Protein AF-A0AAE0RAG5-F1 (afdb_monomer_lite)

Organism: NCBI:txid175788

Foldseek 3Di:
DDLLVLLCCQVPPVLVVCLVVLLPDDDDPCPLVVVVVVSVCSSQVNNDDDDPVQQCDDVVSVHVVRDRNVVSSVVSVVVVVCCLVPNDPPPPCNVVVVVVVVVD

Sequence (104 aa):
MSYRGRTLVINNLAASSLWHKLACVDPPPNLLANIQAQLVDFFWDGLHWIPQSVLHLPKEEGGQGLVQLSSRAAAFRLQFIQRLLTGPRDLVWRAAAIDVYIEK

Structure (mmCIF, N/CA/C/O backbone):
data_AF-A0AAE0RAG5-F1
#
_entry.id   AF-A0AAE0RAG5-F1
#
loop_
_atom_site.group_PDB
_atom_site.id
_atom_site.type_symbol
_atom_site.label_atom_id
_atom_site.label_alt_id
_atom_site.label_comp_id
_atom_site.label_asym_id
_atom_site.label_entity_id
_atom_site.label_seq_id
_atom_site.pdbx_PDB_ins_code
_atom_site.Cartn_x
_atom_site.Cartn_y
_atom_site.Cartn_z
_atom_site.occupancy
_atom_site.B_iso_or_equiv
_atom_site.auth_seq_id
_atom_site.auth_comp_id
_atom_site.auth_asym_id
_atom_site.auth_atom_id
_atom_site.pdbx_PDB_model_num
ATOM 1 N N . MET A 1 1 ? -5.120 0.906 21.391 1.00 78.44 1 MET A N 1
ATOM 2 C CA . MET A 1 1 ? -4.468 1.945 20.549 1.00 78.44 1 MET A CA 1
ATOM 3 C C . MET A 1 1 ? -5.546 2.753 19.845 1.00 78.44 1 MET A C 1
ATOM 5 O O . MET A 1 1 ? -6.569 2.175 19.515 1.00 78.44 1 MET A O 1
ATOM 9 N N . SER A 1 2 ? -5.340 4.051 19.601 1.00 91.12 2 SER A N 1
ATOM 10 C CA . SER A 1 2 ? -6.287 4.847 18.803 1.00 91.12 2 SER A CA 1
ATOM 11 C C . SER A 1 2 ? -6.228 4.463 17.318 1.00 91.12 2 SER A C 1
ATOM 13 O O . SER A 1 2 ? -5.174 4.040 16.837 1.00 91.12 2 SER A O 1
ATOM 15 N N . TYR A 1 3 ? -7.320 4.668 16.571 1.00 90.69 3 TYR A N 1
ATOM 16 C CA . TYR A 1 3 ? -7.357 4.420 15.120 1.00 90.69 3 TYR A CA 1
ATOM 17 C C . TYR A 1 3 ? -6.269 5.191 14.370 1.00 90.69 3 TYR A C 1
ATOM 19 O O . TYR A 1 3 ? -5.562 4.629 13.541 1.00 90.69 3 TYR A O 1
ATOM 27 N N . ARG A 1 4 ? -6.032 6.451 14.753 1.00 90.69 4 ARG A N 1
ATOM 28 C CA . ARG A 1 4 ? -4.948 7.268 14.192 1.00 90.69 4 ARG A CA 1
ATOM 29 C C . ARG A 1 4 ? -3.567 6.655 14.436 1.00 90.69 4 ARG A C 1
ATOM 31 O O . ARG A 1 4 ? -2.727 6.687 13.540 1.00 90.69 4 ARG A O 1
ATOM 38 N N . GLY A 1 5 ? -3.333 6.107 15.630 1.00 93.94 5 GLY A N 1
ATOM 39 C CA . GLY A 1 5 ? -2.092 5.406 15.956 1.00 93.94 5 GLY A CA 1
ATOM 40 C C . GLY A 1 5 ? -1.918 4.136 15.125 1.00 93.94 5 GLY A C 1
ATOM 41 O O . GLY A 1 5 ? -0.853 3.927 14.552 1.00 93.94 5 GLY A O 1
ATOM 42 N N . ARG A 1 6 ? -2.980 3.336 14.976 1.00 94.19 6 ARG A N 1
ATOM 43 C CA . ARG A 1 6 ? -2.966 2.124 14.140 1.00 94.19 6 ARG A CA 1
ATOM 44 C C . ARG A 1 6 ? -2.677 2.449 12.676 1.00 94.19 6 ARG A C 1
ATOM 46 O O . ARG A 1 6 ? -1.779 1.840 12.105 1.00 94.19 6 ARG A O 1
ATOM 53 N N . THR A 1 7 ? -3.334 3.456 12.095 1.00 94.31 7 THR A N 1
ATOM 54 C CA . THR A 1 7 ? -3.031 3.914 10.728 1.00 94.31 7 THR A CA 1
ATOM 55 C C . THR A 1 7 ? -1.573 4.342 10.584 1.00 94.31 7 THR A C 1
ATOM 57 O O . THR A 1 7 ? -0.927 3.990 9.601 1.00 94.31 7 THR A O 1
ATOM 60 N N . LEU A 1 8 ? -1.026 5.083 11.555 1.00 94.69 8 LEU A N 1
ATOM 61 C CA . LEU A 1 8 ? 0.377 5.503 11.520 1.00 94.69 8 LEU A CA 1
ATOM 62 C C . LEU A 1 8 ? 1.335 4.310 11.531 1.00 94.69 8 LEU A C 1
ATOM 64 O O . LEU A 1 8 ? 2.290 4.312 10.756 1.00 94.69 8 LEU A O 1
ATOM 68 N N . VAL A 1 9 ? 1.076 3.304 12.369 1.00 95.56 9 VAL A N 1
ATOM 69 C CA . VAL A 1 9 ? 1.874 2.070 12.412 1.00 95.56 9 VAL A CA 1
ATOM 70 C C . VAL A 1 9 ? 1.782 1.333 11.077 1.00 95.56 9 VAL A C 1
ATOM 72 O O . VAL A 1 9 ? 2.811 0.983 10.503 1.00 95.56 9 VAL A O 1
ATOM 75 N N . ILE A 1 10 ? 0.577 1.150 10.535 1.00 95.19 10 ILE A N 1
ATOM 76 C CA . ILE A 1 10 ? 0.393 0.449 9.260 1.00 95.19 10 ILE A CA 1
ATOM 77 C C . ILE A 1 10 ? 1.126 1.181 8.130 1.00 95.19 10 ILE A C 1
ATOM 79 O O . ILE A 1 10 ? 1.958 0.582 7.451 1.00 95.19 10 ILE A O 1
ATOM 83 N N . ASN A 1 11 ? 0.868 2.477 7.952 1.00 95.00 11 ASN A N 1
ATOM 84 C CA . ASN A 1 11 ? 1.409 3.240 6.829 1.00 95.00 11 ASN A CA 1
ATOM 85 C C . ASN A 1 11 ? 2.933 3.405 6.901 1.00 95.00 11 ASN A C 1
ATOM 87 O O . ASN A 1 11 ? 3.593 3.335 5.867 1.00 95.00 11 ASN A O 1
ATOM 91 N N . ASN A 1 12 ? 3.499 3.636 8.091 1.00 93.50 12 ASN A N 1
ATOM 92 C CA . ASN A 1 12 ? 4.922 3.967 8.213 1.00 93.50 12 ASN A CA 1
ATOM 93 C C . ASN A 1 12 ? 5.812 2.763 8.508 1.00 93.50 12 ASN A C 1
ATOM 95 O O . ASN A 1 12 ? 6.964 2.772 8.083 1.00 93.50 12 ASN A O 1
ATOM 99 N N . LEU A 1 13 ? 5.321 1.746 9.219 1.00 93.12 13 LEU A N 1
ATOM 100 C CA . LEU A 1 13 ? 6.125 0.574 9.568 1.00 93.12 13 LEU A CA 1
ATOM 101 C C . LEU A 1 13 ? 5.846 -0.584 8.611 1.00 93.12 13 LEU A C 1
ATOM 103 O O . LEU A 1 13 ? 6.735 -0.999 7.866 1.00 93.12 13 LEU A O 1
ATOM 107 N N . ALA A 1 14 ? 4.607 -1.083 8.601 1.00 91.81 14 ALA A N 1
ATOM 108 C CA . ALA A 1 14 ? 4.265 -2.262 7.812 1.00 91.81 14 ALA A CA 1
ATOM 109 C C . ALA A 1 14 ? 4.426 -1.983 6.315 1.00 91.81 14 ALA A C 1
ATOM 111 O O . ALA A 1 14 ? 5.114 -2.721 5.613 1.00 91.81 14 ALA A O 1
ATOM 112 N N . ALA A 1 15 ? 3.867 -0.876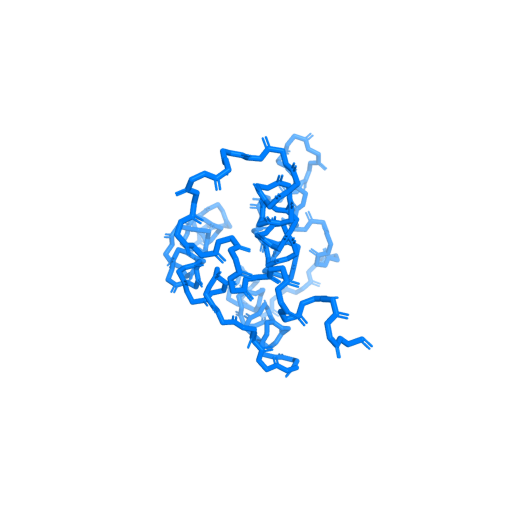 5.832 1.00 90.06 15 ALA A N 1
ATOM 113 C CA . ALA A 1 15 ? 3.884 -0.563 4.414 1.00 90.06 15 ALA A CA 1
ATOM 114 C C . ALA A 1 15 ? 5.298 -0.218 3.904 1.00 90.06 15 ALA A C 1
ATOM 116 O O . ALA A 1 15 ? 5.713 -0.722 2.861 1.00 90.06 15 ALA A O 1
ATOM 117 N N . SER A 1 16 ? 6.091 0.532 4.678 1.00 89.25 16 SER A N 1
ATOM 118 C CA . SER A 1 16 ? 7.489 0.847 4.329 1.00 89.25 16 SER A CA 1
ATOM 119 C C . SER A 1 16 ? 8.362 -0.391 4.137 1.00 89.25 16 SER A C 1
ATOM 121 O O . SER A 1 16 ? 9.214 -0.405 3.250 1.00 89.25 16 SER A O 1
ATOM 123 N N . SER A 1 17 ? 8.114 -1.457 4.906 1.00 9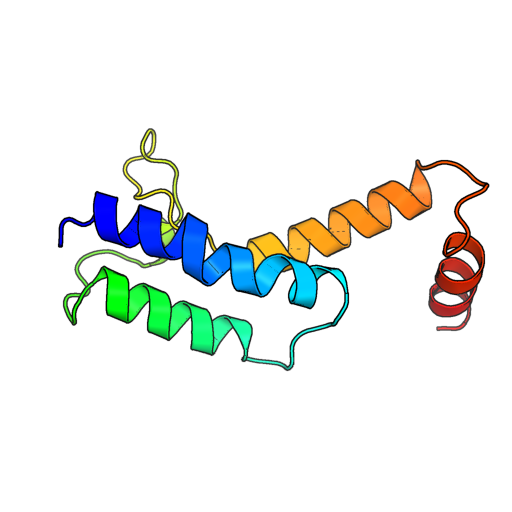0.75 17 SER A N 1
ATOM 124 C CA . SER A 1 17 ? 8.830 -2.731 4.748 1.00 90.75 17 SER A CA 1
ATOM 125 C C . SER A 1 17 ? 8.529 -3.440 3.416 1.00 90.75 17 SER A C 1
ATOM 127 O O . SER A 1 17 ? 9.327 -4.250 2.939 1.00 90.75 17 SER A O 1
ATOM 129 N N . LEU A 1 18 ? 7.389 -3.120 2.791 1.00 91.88 18 LEU A N 1
ATOM 130 C CA . LEU A 1 18 ? 6.916 -3.742 1.555 1.00 91.88 18 LEU A CA 1
ATOM 131 C C . LEU A 1 18 ? 7.359 -2.983 0.302 1.00 91.88 18 LEU A C 1
ATOM 133 O O . LEU A 1 18 ? 7.549 -3.612 -0.737 1.00 91.88 18 LEU A O 1
ATOM 137 N N . TRP A 1 19 ? 7.547 -1.661 0.375 1.00 92.81 19 TRP A N 1
ATOM 138 C CA . TRP A 1 19 ? 7.792 -0.816 -0.804 1.00 92.81 19 TRP A CA 1
ATOM 139 C C . TRP A 1 19 ? 8.977 -1.254 -1.644 1.00 92.81 19 TRP A C 1
ATOM 141 O O . TRP A 1 19 ? 8.833 -1.378 -2.856 1.00 92.81 19 TRP A O 1
ATOM 151 N N . HIS A 1 20 ? 10.111 -1.552 -1.012 1.00 89.12 20 HIS A N 1
ATOM 152 C CA . HIS A 1 20 ? 11.291 -2.009 -1.740 1.00 89.12 20 HIS A CA 1
ATOM 153 C C . HIS A 1 20 ? 11.012 -3.309 -2.509 1.00 89.12 20 HIS A C 1
ATOM 155 O O . HIS A 1 20 ? 11.325 -3.420 -3.689 1.00 89.12 20 HIS A O 1
ATOM 161 N N . LYS A 1 21 ? 10.364 -4.287 -1.863 1.00 90.25 21 LYS A N 1
ATOM 162 C CA . LYS A 1 21 ? 10.047 -5.575 -2.498 1.00 90.25 21 LYS A CA 1
ATOM 163 C C . LYS A 1 21 ? 9.056 -5.407 -3.648 1.00 90.25 21 LYS A C 1
ATOM 165 O O . LYS A 1 21 ? 9.279 -5.964 -4.713 1.00 90.25 21 LYS A O 1
ATOM 170 N N . LEU A 1 22 ? 8.009 -4.604 -3.449 1.00 90.25 22 LEU A N 1
ATOM 171 C CA . LEU A 1 22 ? 6.977 -4.351 -4.460 1.00 90.25 22 LEU A CA 1
ATOM 172 C C . LEU A 1 22 ? 7.467 -3.514 -5.645 1.00 90.25 22 LEU A C 1
ATOM 174 O O . LEU A 1 22 ? 6.866 -3.579 -6.711 1.00 90.25 22 LEU A O 1
ATOM 178 N N . ALA A 1 23 ? 8.524 -2.722 -5.466 1.00 87.94 23 ALA A N 1
ATOM 179 C CA . ALA A 1 23 ? 9.141 -1.974 -6.555 1.00 87.94 23 ALA A CA 1
ATOM 180 C C . ALA A 1 23 ? 10.006 -2.861 -7.466 1.00 87.94 23 ALA A C 1
ATOM 182 O O . ALA A 1 23 ? 10.173 -2.541 -8.639 1.00 87.94 23 ALA A O 1
ATOM 183 N N . CYS A 1 24 ? 10.560 -3.956 -6.936 1.00 86.06 24 CYS A N 1
ATOM 184 C CA . CYS A 1 24 ? 11.507 -4.807 -7.661 1.00 86.06 24 CYS A CA 1
ATOM 185 C C . CYS A 1 24 ? 10.910 -6.130 -8.147 1.00 86.06 24 CYS A C 1
ATOM 187 O O . CYS A 1 24 ? 11.402 -6.686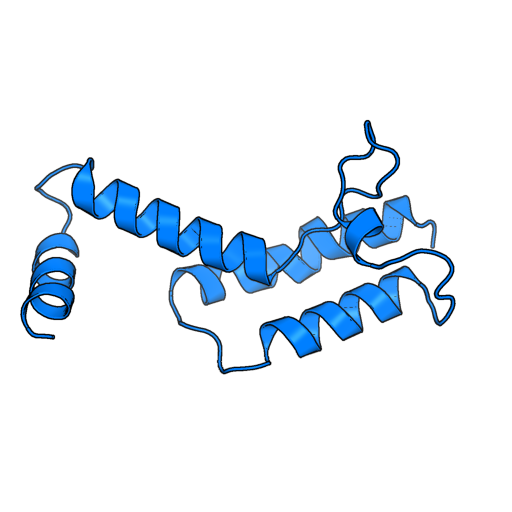 -9.124 1.00 86.06 24 CYS A O 1
ATOM 189 N N . VAL A 1 25 ? 9.907 -6.669 -7.450 1.00 87.06 25 VAL A N 1
ATOM 190 C CA . VAL A 1 25 ? 9.393 -8.022 -7.687 1.00 87.06 25 VAL A CA 1
ATOM 191 C C . VAL A 1 25 ? 7.875 -8.007 -7.741 1.00 87.06 25 VAL A C 1
ATOM 193 O O . VAL A 1 25 ? 7.207 -7.433 -6.876 1.00 87.06 25 VAL A O 1
ATOM 196 N N . ASP A 1 26 ? 7.331 -8.699 -8.739 1.00 86.00 26 ASP A N 1
ATOM 197 C CA . ASP A 1 26 ? 5.901 -8.942 -8.827 1.00 86.00 26 ASP A CA 1
ATOM 198 C C . ASP A 1 26 ? 5.444 -9.849 -7.675 1.00 86.00 26 ASP A C 1
ATOM 200 O O . ASP A 1 26 ? 5.941 -10.971 -7.529 1.00 86.00 26 ASP A O 1
ATOM 204 N N . PRO A 1 27 ? 4.504 -9.394 -6.829 1.00 89.00 27 PRO A N 1
ATOM 205 C CA . PRO A 1 27 ? 4.006 -10.223 -5.750 1.00 89.00 27 PRO A CA 1
ATOM 206 C C . PRO A 1 27 ? 3.198 -11.401 -6.320 1.00 89.00 27 PRO A C 1
ATOM 208 O O . PRO A 1 27 ? 2.451 -11.219 -7.286 1.00 89.00 27 PRO A O 1
ATOM 211 N N . PRO A 1 28 ? 3.272 -12.588 -5.692 1.00 91.31 28 PRO A N 1
ATOM 212 C CA . PRO A 1 28 ? 2.380 -13.697 -5.996 1.00 91.31 28 PRO A CA 1
ATOM 213 C C . PRO A 1 28 ? 0.903 -13.281 -5.936 1.00 91.31 28 PRO A C 1
ATOM 215 O O . PRO A 1 28 ? 0.541 -12.394 -5.145 1.00 91.31 28 PRO A O 1
ATOM 218 N N . PRO A 1 29 ? 0.027 -13.941 -6.717 1.00 86.62 29 PRO A N 1
ATOM 219 C CA . PRO A 1 29 ? -1.403 -13.673 -6.665 1.00 86.62 29 PRO A CA 1
ATOM 220 C C . PRO A 1 29 ? -1.919 -13.837 -5.231 1.00 86.62 29 PRO A C 1
ATOM 222 O O . PRO A 1 29 ? -1.468 -14.703 -4.484 1.00 86.62 29 PRO A O 1
ATOM 225 N N . ASN A 1 30 ? -2.857 -12.977 -4.838 1.00 92.19 30 ASN A N 1
ATOM 226 C CA . ASN A 1 30 ? -3.475 -12.926 -3.506 1.00 92.19 30 ASN A CA 1
ATOM 227 C C . ASN A 1 30 ? -2.559 -12.528 -2.333 1.00 92.19 30 ASN A C 1
ATOM 229 O O . ASN A 1 30 ? -3.087 -12.217 -1.268 1.00 92.19 30 ASN A O 1
ATOM 233 N N . LEU A 1 31 ? -1.230 -12.440 -2.491 1.00 93.38 31 LEU A N 1
ATOM 234 C CA . LEU A 1 31 ? -0.342 -12.061 -1.380 1.00 93.38 31 LEU A CA 1
ATOM 235 C C . LEU A 1 31 ? -0.700 -10.680 -0.816 1.00 93.38 31 LEU A C 1
ATOM 237 O O . LEU A 1 31 ? -0.874 -10.522 0.391 1.00 93.38 31 LEU A O 1
ATOM 241 N N . LEU A 1 32 ? -0.852 -9.684 -1.693 1.00 93.62 32 LEU A N 1
ATOM 242 C CA . LEU A 1 32 ? -1.216 -8.330 -1.274 1.00 93.62 32 LEU A CA 1
ATOM 243 C C . LEU A 1 32 ? -2.601 -8.275 -0.625 1.00 93.62 32 LEU A C 1
ATOM 245 O O . LEU A 1 32 ? -2.783 -7.524 0.328 1.00 93.62 32 LEU A O 1
ATOM 249 N N . ALA A 1 33 ? -3.554 -9.072 -1.116 1.00 93.44 33 ALA A N 1
ATOM 250 C CA . ALA A 1 33 ? -4.897 -9.147 -0.548 1.00 93.44 33 ALA A CA 1
ATOM 251 C C . ALA A 1 33 ? -4.869 -9.752 0.864 1.00 93.44 33 ALA A C 1
ATOM 253 O O . ALA A 1 33 ? -5.473 -9.196 1.777 1.00 93.44 33 ALA A O 1
ATOM 254 N N . ASN A 1 34 ? -4.096 -10.823 1.066 1.00 95.31 34 ASN A N 1
ATOM 255 C CA . ASN A 1 34 ? -3.941 -11.473 2.366 1.00 95.31 34 ASN A CA 1
ATOM 256 C C . ASN A 1 34 ? -3.270 -10.545 3.388 1.00 95.31 34 ASN A C 1
ATOM 258 O O . ASN A 1 34 ? -3.745 -10.422 4.515 1.00 95.31 34 ASN A O 1
ATOM 262 N N . ILE A 1 35 ? -2.201 -9.844 2.990 1.00 95.00 35 ILE A N 1
ATOM 263 C CA . ILE A 1 35 ? -1.544 -8.857 3.861 1.00 95.00 35 ILE A CA 1
ATOM 264 C C . ILE A 1 35 ? -2.511 -7.709 4.170 1.00 95.00 35 ILE A C 1
ATOM 266 O O . ILE A 1 35 ? -2.641 -7.312 5.324 1.00 95.00 35 ILE A O 1
ATOM 270 N N . GLN A 1 36 ? -3.223 -7.190 3.166 1.00 94.75 36 GLN A N 1
ATOM 271 C CA . GLN A 1 36 ? -4.197 -6.117 3.365 1.00 94.75 36 GLN A CA 1
ATOM 272 C C . GLN A 1 36 ? -5.293 -6.524 4.357 1.00 94.75 36 GLN A C 1
ATOM 274 O O . GLN A 1 36 ? -5.640 -5.717 5.215 1.00 94.75 36 GLN A O 1
ATOM 279 N N . ALA A 1 37 ? -5.799 -7.757 4.271 1.00 93.31 37 ALA A N 1
ATOM 280 C CA . ALA A 1 37 ? -6.793 -8.285 5.200 1.00 93.31 37 ALA A CA 1
ATOM 281 C C . ALA A 1 37 ? -6.267 -8.304 6.643 1.00 93.31 37 ALA A C 1
ATOM 283 O O . ALA A 1 37 ? -6.953 -7.823 7.537 1.00 93.31 37 ALA A O 1
ATOM 284 N N . GLN A 1 38 ? -5.025 -8.751 6.866 1.00 94.12 38 GLN A N 1
ATOM 285 C CA . GLN A 1 38 ? -4.406 -8.723 8.200 1.00 94.12 38 GLN A CA 1
ATOM 286 C C . GLN A 1 38 ? -4.195 -7.297 8.730 1.00 94.12 38 GLN A C 1
ATOM 288 O O . GLN A 1 38 ? -4.377 -7.041 9.917 1.00 94.12 38 GLN A O 1
ATOM 293 N N . LEU A 1 39 ? -3.834 -6.342 7.866 1.00 94.06 39 LEU A N 1
ATOM 294 C CA . LEU A 1 39 ? -3.690 -4.937 8.265 1.00 94.06 39 LEU A CA 1
ATOM 295 C C . LEU A 1 39 ? -5.035 -4.305 8.643 1.00 94.06 39 LEU A C 1
ATOM 297 O O . LEU A 1 39 ? -5.098 -3.501 9.572 1.00 94.06 39 LEU A O 1
ATOM 301 N N . VAL A 1 40 ? -6.100 -4.657 7.921 1.00 93.44 40 VAL A N 1
ATOM 302 C CA . VAL A 1 40 ? -7.467 -4.197 8.198 1.00 93.44 40 VAL A CA 1
ATOM 303 C C . VAL A 1 40 ? -7.995 -4.826 9.484 1.00 93.44 40 VAL A C 1
ATOM 305 O O . VAL A 1 40 ? -8.557 -4.110 10.307 1.00 93.44 40 VAL A O 1
ATOM 308 N N . ASP A 1 41 ? -7.741 -6.115 9.702 1.00 93.00 41 ASP A N 1
ATOM 309 C CA . ASP A 1 41 ? -8.075 -6.799 10.950 1.00 93.00 41 ASP A CA 1
ATOM 310 C C . ASP A 1 41 ? -7.347 -6.166 12.147 1.00 93.00 41 ASP A C 1
ATOM 312 O O . ASP A 1 41 ? -7.980 -5.794 13.130 1.00 93.00 41 ASP A O 1
ATOM 316 N N . PHE A 1 42 ? -6.044 -5.884 12.025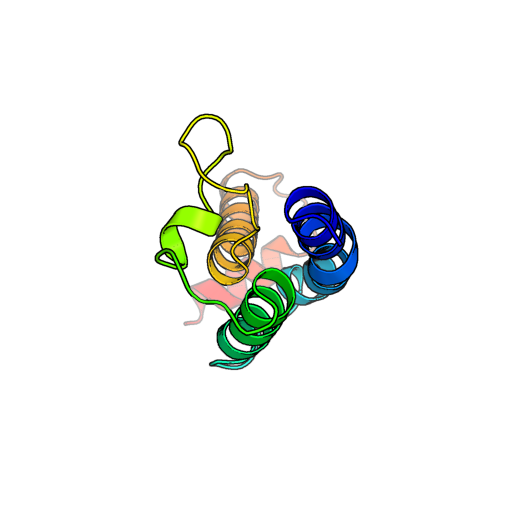 1.00 92.94 42 PHE A N 1
ATOM 317 C CA . PHE A 1 42 ? -5.291 -5.141 13.044 1.00 92.94 42 PHE A CA 1
ATOM 318 C C . PHE A 1 42 ? -5.838 -3.723 13.283 1.00 92.94 42 PHE A C 1
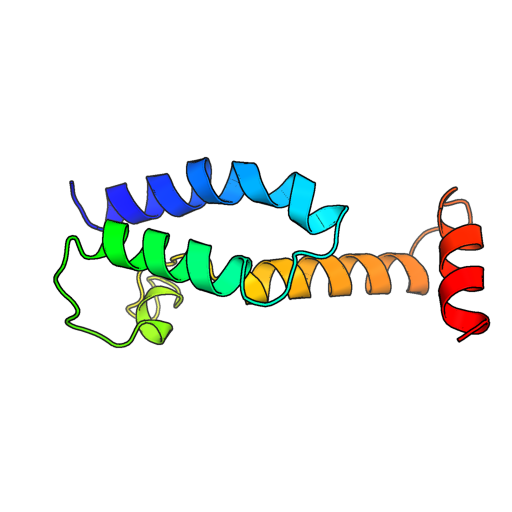ATOM 320 O O . PHE A 1 42 ? -5.852 -3.236 14.418 1.00 92.94 42 PHE A O 1
ATOM 327 N N . PHE A 1 43 ? -6.275 -3.028 12.227 1.00 92.81 43 PHE A N 1
ATOM 328 C CA . PHE A 1 43 ? -6.874 -1.700 12.353 1.00 92.81 43 PHE A CA 1
ATOM 329 C C . PHE A 1 43 ? -8.160 -1.752 13.188 1.00 92.81 43 PHE A C 1
ATOM 331 O O . PHE A 1 43 ? -8.342 -0.936 14.100 1.00 92.81 43 PHE A O 1
ATOM 338 N N . TRP A 1 44 ? -9.018 -2.723 12.887 1.00 91.00 44 TRP A N 1
ATOM 339 C CA . TRP A 1 44 ? -10.341 -2.868 13.475 1.00 91.00 44 TRP A CA 1
ATOM 340 C C . TRP A 1 44 ? -10.370 -3.584 14.813 1.00 91.00 44 TRP A C 1
ATOM 342 O O . TRP A 1 44 ? -11.262 -3.296 15.608 1.00 91.00 44 TRP A O 1
ATOM 352 N N . ASP A 1 45 ? -9.394 -4.450 15.084 1.00 88.25 45 ASP A N 1
ATOM 353 C CA . ASP A 1 45 ? -9.339 -5.278 16.293 1.00 88.25 45 ASP A CA 1
ATOM 354 C C . ASP A 1 45 ? -10.616 -6.123 16.433 1.00 88.25 45 ASP A C 1
ATOM 356 O O . ASP A 1 45 ? -11.266 -6.148 17.475 1.00 88.25 45 ASP A O 1
ATOM 360 N N . GLY A 1 46 ? -11.032 -6.735 15.315 1.00 79.25 46 GLY A N 1
ATOM 361 C CA . GLY A 1 46 ? -12.235 -7.565 15.205 1.00 79.25 46 GLY A CA 1
ATOM 362 C C . GLY A 1 46 ? -13.563 -6.825 14.977 1.00 79.25 46 GLY A C 1
ATOM 363 O O . GLY A 1 46 ? -14.600 -7.476 14.856 1.00 79.25 46 GLY A O 1
ATOM 364 N N . LEU A 1 47 ? -13.580 -5.487 14.894 1.00 79.62 47 LEU A N 1
ATOM 365 C CA . LEU A 1 47 ? -14.812 -4.691 14.737 1.00 79.62 47 LEU A CA 1
ATOM 366 C C . LEU A 1 47 ? -14.953 -4.087 13.328 1.00 79.62 47 LEU A C 1
ATOM 368 O O . LEU A 1 47 ? -14.305 -3.101 13.027 1.00 79.62 47 LEU A O 1
ATOM 372 N N . HIS A 1 48 ? -15.835 -4.600 12.462 1.00 80.69 48 HIS A N 1
ATOM 373 C CA . HIS A 1 48 ? -15.985 -4.106 11.075 1.00 80.69 48 HIS A CA 1
ATOM 374 C C . HIS A 1 48 ? -17.220 -3.210 10.872 1.00 80.69 48 HIS A C 1
ATOM 376 O O . HIS A 1 48 ? -18.254 -3.671 10.395 1.00 80.69 48 HIS A O 1
ATOM 382 N N . TRP A 1 49 ? -17.134 -1.925 11.237 1.00 79.81 49 TRP A N 1
ATOM 383 C CA . TRP A 1 49 ? -18.302 -1.018 11.239 1.00 79.81 49 TRP A CA 1
ATOM 384 C C . TRP A 1 49 ? -18.545 -0.251 9.935 1.00 79.81 49 TRP A C 1
ATOM 386 O O . TRP A 1 49 ? -19.667 0.182 9.687 1.00 79.81 49 TRP A O 1
ATOM 396 N N . ILE A 1 50 ? -17.519 -0.073 9.101 1.00 85.31 50 ILE A N 1
ATOM 397 C CA . ILE A 1 50 ? -17.630 0.616 7.806 1.00 85.31 50 ILE A CA 1
ATOM 398 C C . ILE A 1 50 ? -16.956 -0.198 6.700 1.00 85.31 50 ILE A C 1
ATOM 400 O O . ILE A 1 50 ? -16.039 -0.979 6.982 1.00 85.31 50 ILE A O 1
ATOM 404 N N . PRO A 1 51 ? -17.362 -0.001 5.432 1.00 88.19 51 PRO A N 1
ATOM 405 C CA . PRO A 1 51 ? -16.704 -0.638 4.302 1.00 88.19 51 PRO A CA 1
ATOM 406 C C . PRO A 1 51 ? -15.208 -0.315 4.264 1.00 88.19 51 PRO A C 1
ATOM 408 O O . PRO A 1 51 ? -14.797 0.828 4.474 1.00 88.19 51 PRO A O 1
ATOM 411 N N . GLN A 1 52 ? -14.390 -1.313 3.925 1.00 86.69 52 GLN A N 1
ATOM 412 C CA . GLN A 1 52 ? -12.935 -1.157 3.845 1.00 86.69 52 GLN A CA 1
ATOM 413 C C . GLN A 1 52 ? -12.515 -0.043 2.872 1.00 86.69 52 GLN A C 1
ATOM 415 O O . GLN A 1 52 ? -11.530 0.647 3.121 1.00 86.69 52 GLN A O 1
ATOM 420 N N . SER A 1 53 ? -13.270 0.175 1.790 1.00 89.50 53 SER A N 1
ATOM 421 C CA . SER A 1 53 ? -13.004 1.245 0.820 1.00 89.50 53 SER A CA 1
ATOM 422 C C . SER A 1 53 ? -12.920 2.630 1.468 1.00 89.50 53 SER A C 1
ATOM 424 O O . SER A 1 53 ? -12.072 3.428 1.081 1.00 89.50 53 SER A O 1
ATOM 426 N N . VAL A 1 54 ? -13.728 2.892 2.500 1.00 92.00 54 VAL A N 1
ATOM 427 C CA . VAL A 1 54 ? -13.759 4.177 3.214 1.00 92.00 54 VAL A CA 1
ATOM 428 C C . VAL A 1 54 ? -12.490 4.392 4.044 1.00 92.00 54 VAL A C 1
ATOM 430 O O . VAL A 1 54 ? -12.033 5.522 4.191 1.00 92.00 54 VAL A O 1
ATOM 433 N N . LEU A 1 55 ? -11.846 3.327 4.538 1.00 92.56 55 LEU A N 1
ATOM 434 C CA . LEU A 1 55 ? -10.589 3.448 5.291 1.00 92.56 55 LEU A CA 1
ATOM 435 C C . LEU A 1 55 ? -9.466 4.059 4.458 1.00 92.56 55 LEU A C 1
ATOM 437 O O . LEU A 1 55 ? -8.605 4.755 5.001 1.00 92.56 55 LEU A O 1
ATOM 441 N N . HIS A 1 56 ? -9.477 3.779 3.156 1.00 93.62 56 HIS A N 1
ATOM 442 C CA . HIS A 1 56 ? -8.451 4.219 2.222 1.00 93.62 56 HIS A CA 1
ATOM 443 C C . HIS A 1 56 ? -8.593 5.687 1.818 1.00 93.62 56 HIS A C 1
ATOM 445 O O . HIS A 1 56 ? -7.626 6.271 1.328 1.00 93.62 56 HIS A O 1
ATOM 451 N N . LEU A 1 57 ? -9.764 6.289 2.047 1.00 94.38 57 LEU A N 1
ATOM 452 C CA . LEU A 1 57 ? -10.003 7.687 1.716 1.00 94.38 57 LEU A CA 1
ATOM 453 C C . LEU A 1 57 ? -9.161 8.625 2.595 1.00 94.38 57 LEU A C 1
ATOM 455 O O . LEU A 1 57 ? -8.850 8.285 3.747 1.00 94.38 57 LEU A O 1
ATOM 459 N N . PRO A 1 58 ? -8.807 9.814 2.081 1.00 92.38 58 PRO A N 1
ATOM 460 C CA . PRO A 1 58 ? -8.214 10.879 2.878 1.00 92.38 58 PRO A CA 1
ATOM 461 C C . PRO A 1 58 ? -9.098 11.261 4.071 1.00 92.38 58 PRO A C 1
ATOM 463 O O . PRO A 1 58 ? -10.308 11.024 4.087 1.00 92.38 58 PRO A O 1
ATOM 466 N N . LYS A 1 59 ? -8.499 11.884 5.088 1.00 90.31 59 LYS A N 1
ATOM 467 C CA . LYS A 1 59 ? -9.232 12.281 6.306 1.00 90.31 59 LYS A CA 1
ATOM 468 C C . LYS A 1 59 ? -10.226 13.398 6.026 1.00 90.31 59 LYS A C 1
ATOM 470 O O . LYS A 1 59 ? -11.272 13.477 6.659 1.00 90.31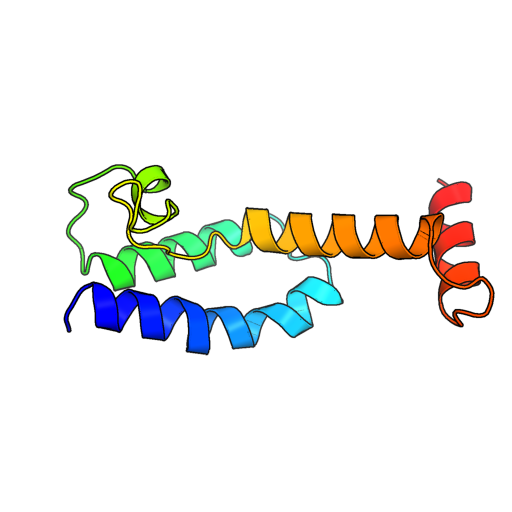 59 LYS A O 1
ATOM 475 N N . GLU A 1 60 ? -9.880 14.233 5.060 1.00 92.38 60 GLU A N 1
ATOM 476 C CA . GLU A 1 60 ? -10.668 15.332 4.526 1.00 92.38 60 GLU A CA 1
ATOM 477 C C . GLU A 1 60 ? -11.982 14.823 3.909 1.00 92.38 60 GLU A C 1
ATOM 479 O O . GLU A 1 60 ? -12.982 15.531 3.923 1.00 92.38 60 GLU A O 1
ATOM 484 N N . GLU A 1 61 ? -11.997 13.570 3.444 1.00 92.06 61 GLU A N 1
ATOM 485 C CA . GLU A 1 61 ? -13.153 12.886 2.852 1.00 92.06 61 GLU A CA 1
ATOM 486 C C . GLU A 1 61 ? -13.846 11.925 3.842 1.00 92.06 61 GLU A C 1
ATOM 488 O O . GLU A 1 61 ? -14.660 11.092 3.452 1.00 92.06 61 GLU A O 1
ATOM 493 N N . GLY A 1 62 ? -13.523 12.012 5.138 1.00 88.38 62 GLY A N 1
ATOM 494 C CA . GLY A 1 62 ? -14.103 11.155 6.180 1.00 88.38 62 GLY A CA 1
ATOM 495 C C . GLY A 1 62 ? -13.463 9.767 6.302 1.00 88.38 62 GLY A C 1
ATOM 496 O O . GLY A 1 62 ? -13.951 8.930 7.063 1.00 88.38 62 GLY A O 1
ATOM 497 N N . GLY A 1 63 ? -12.363 9.516 5.588 1.00 91.94 63 GLY A N 1
ATOM 498 C CA . GLY A 1 63 ? -11.588 8.285 5.696 1.00 91.94 63 GLY A CA 1
ATOM 499 C C . GLY A 1 63 ? -10.529 8.304 6.796 1.00 91.94 63 GLY A C 1
ATOM 500 O O . GLY A 1 63 ? -10.433 9.217 7.619 1.00 91.94 63 GLY A O 1
ATOM 501 N N . GLN A 1 64 ? -9.699 7.259 6.814 1.00 91.75 64 GLN A N 1
ATOM 502 C CA . GLN A 1 64 ? -8.597 7.119 7.776 1.00 91.75 64 GLN A CA 1
ATOM 503 C C . GLN A 1 64 ? -7.221 7.335 7.140 1.00 91.75 64 GLN A C 1
ATOM 505 O O . GLN A 1 64 ? -6.232 7.457 7.866 1.00 91.75 64 GLN A O 1
ATOM 510 N N . GLY A 1 65 ? -7.144 7.422 5.811 1.00 92.62 65 GLY A N 1
ATOM 511 C CA . GLY A 1 65 ? -5.900 7.521 5.052 1.00 92.62 65 GLY A CA 1
ATOM 512 C C . GLY A 1 65 ? -5.071 6.239 5.102 1.00 92.62 65 GLY A C 1
ATOM 513 O O . GLY A 1 65 ? -3.841 6.301 5.066 1.00 92.62 65 GLY A O 1
ATOM 514 N N . LEU A 1 66 ? -5.711 5.079 5.261 1.00 94.31 66 LEU A N 1
ATOM 515 C CA . LEU A 1 66 ? -5.028 3.790 5.284 1.00 94.31 66 LEU A CA 1
ATOM 516 C C . LEU A 1 66 ? -4.520 3.443 3.885 1.00 94.31 66 LEU A C 1
ATOM 518 O O . LEU A 1 66 ? -5.288 3.424 2.926 1.00 94.31 66 LEU A O 1
ATOM 522 N N . VAL A 1 67 ? -3.242 3.103 3.746 1.00 94.38 67 VAL A N 1
ATOM 523 C CA . VAL A 1 67 ? -2.703 2.755 2.429 1.00 94.38 67 VAL A CA 1
ATOM 524 C C . VAL A 1 67 ? -3.348 1.481 1.867 1.00 94.38 67 VAL A C 1
ATOM 526 O O . VAL A 1 67 ? -3.526 0.487 2.573 1.00 94.38 67 VAL A O 1
ATOM 529 N N . GLN A 1 68 ? -3.681 1.508 0.576 1.00 94.69 68 GLN A N 1
ATOM 530 C CA . GLN A 1 68 ? -4.115 0.333 -0.176 1.00 94.69 68 GLN A CA 1
ATOM 531 C C . GLN A 1 68 ? -2.919 -0.267 -0.928 1.00 94.69 68 GLN A C 1
ATOM 533 O O . GLN A 1 68 ? -2.360 0.361 -1.834 1.00 94.69 68 GLN A O 1
ATOM 538 N N . LEU A 1 69 ? -2.515 -1.486 -0.560 1.00 93.69 69 LEU A N 1
ATOM 539 C CA . LEU A 1 69 ? -1.287 -2.108 -1.071 1.00 93.69 69 LEU A CA 1
ATOM 540 C C . LEU A 1 69 ? -1.327 -2.363 -2.584 1.00 93.69 69 LEU A C 1
ATOM 542 O O . LEU A 1 69 ? -0.340 -2.110 -3.274 1.00 93.69 69 LEU A O 1
ATOM 546 N N . SER A 1 70 ? -2.465 -2.822 -3.112 1.00 92.19 70 SER A N 1
ATOM 547 C CA . SER A 1 70 ? -2.652 -3.074 -4.548 1.00 92.19 70 SER A CA 1
ATOM 548 C C . SER A 1 70 ? -2.512 -1.797 -5.375 1.00 92.19 70 SER A C 1
ATOM 550 O O . SER A 1 70 ? -1.766 -1.771 -6.352 1.00 92.19 70 SER A O 1
ATOM 552 N N . SER A 1 71 ? -3.164 -0.717 -4.943 1.00 92.75 71 SER A N 1
ATOM 553 C CA . SER A 1 71 ? -3.097 0.589 -5.603 1.00 92.75 71 SER A CA 1
ATOM 554 C C . SER A 1 71 ? -1.678 1.150 -5.574 1.00 92.75 71 SER A C 1
ATOM 556 O O . SER A 1 71 ? -1.203 1.691 -6.572 1.00 92.75 71 SER A O 1
ATOM 558 N N . ARG A 1 72 ? -0.945 0.955 -4.469 1.00 92.81 72 ARG A N 1
ATOM 559 C CA . ARG A 1 72 ? 0.460 1.367 -4.387 1.00 92.81 72 ARG A CA 1
ATOM 560 C C . ARG A 1 72 ? 1.366 0.550 -5.311 1.00 92.81 72 ARG A C 1
ATOM 562 O O . ARG A 1 72 ? 2.226 1.131 -5.966 1.00 92.81 72 ARG A O 1
ATOM 569 N N . ALA A 1 73 ? 1.157 -0.762 -5.406 1.00 92.56 73 ALA A N 1
ATOM 570 C CA . ALA A 1 73 ? 1.896 -1.616 -6.334 1.00 92.56 73 ALA A CA 1
ATOM 571 C C . ALA A 1 73 ? 1.638 -1.222 -7.799 1.00 92.56 73 ALA A C 1
ATOM 573 O O . ALA A 1 73 ? 2.577 -1.114 -8.585 1.00 92.56 73 ALA A O 1
ATOM 574 N N . ALA A 1 74 ? 0.382 -0.936 -8.159 1.00 92.38 74 ALA A N 1
ATOM 575 C CA . ALA A 1 74 ? 0.034 -0.424 -9.483 1.00 92.38 74 ALA A CA 1
ATOM 576 C C . ALA A 1 74 ? 0.711 0.928 -9.764 1.00 92.38 74 ALA A C 1
ATOM 578 O O . ALA A 1 74 ? 1.269 1.125 -10.842 1.00 92.38 74 ALA A O 1
ATOM 579 N N . ALA A 1 75 ? 0.746 1.829 -8.778 1.00 93.88 75 ALA A N 1
ATOM 580 C CA . ALA A 1 75 ? 1.431 3.111 -8.906 1.00 93.88 75 ALA A CA 1
ATOM 581 C C . ALA A 1 75 ? 2.938 2.954 -9.177 1.00 93.88 75 ALA A C 1
ATOM 583 O O . ALA A 1 75 ? 3.468 3.680 -10.013 1.00 93.88 75 ALA A O 1
ATOM 584 N N . PHE A 1 76 ? 3.630 1.997 -8.543 1.00 92.75 76 PHE A N 1
ATOM 585 C CA . PHE A 1 76 ? 5.044 1.730 -8.848 1.00 92.75 76 PHE A CA 1
ATOM 586 C C . PHE A 1 76 ? 5.253 1.275 -10.294 1.00 92.75 76 PHE A C 1
ATOM 588 O O . PHE A 1 76 ? 6.167 1.758 -10.961 1.00 92.75 76 PHE A O 1
ATOM 595 N N . ARG A 1 77 ? 4.374 0.410 -10.811 1.00 91.25 77 ARG A N 1
ATOM 596 C CA . ARG A 1 77 ? 4.420 -0.018 -12.218 1.00 91.25 77 ARG A CA 1
ATOM 597 C C . ARG A 1 77 ? 4.196 1.155 -13.166 1.00 91.25 77 ARG A C 1
ATOM 599 O O . ARG A 1 77 ? 4.934 1.309 -14.133 1.00 91.25 77 ARG A O 1
ATOM 606 N N . LEU A 1 78 ? 3.220 2.014 -12.869 1.00 93.44 78 LEU A N 1
ATOM 607 C CA . LEU A 1 78 ? 2.958 3.216 -13.663 1.00 93.44 78 LEU A CA 1
ATOM 608 C C . LEU A 1 78 ? 4.148 4.180 -13.643 1.00 93.44 78 LEU A C 1
ATOM 610 O O . LEU A 1 78 ? 4.524 4.689 -14.692 1.00 93.44 78 LEU A O 1
ATOM 614 N N . GLN A 1 79 ? 4.786 4.384 -12.488 1.00 92.44 79 GLN A N 1
ATOM 615 C CA . GLN A 1 79 ? 6.002 5.197 -12.383 1.00 92.44 79 GLN A CA 1
ATOM 616 C C . GLN A 1 79 ? 7.162 4.602 -13.188 1.00 92.44 79 GLN A C 1
ATOM 618 O O . GLN A 1 79 ? 7.903 5.342 -13.837 1.00 92.44 79 GLN A O 1
ATOM 623 N N . PHE A 1 80 ? 7.313 3.276 -13.181 1.00 90.25 80 PHE A N 1
ATOM 624 C CA . PHE A 1 80 ? 8.310 2.589 -13.997 1.00 90.25 80 PHE A CA 1
ATOM 625 C C . PHE A 1 80 ? 8.056 2.805 -15.494 1.00 90.25 80 PHE A C 1
ATOM 627 O O . PHE A 1 80 ? 8.960 3.237 -16.207 1.00 90.25 80 PHE A O 1
ATOM 634 N N . ILE A 1 81 ? 6.820 2.586 -15.958 1.00 91.12 81 ILE A N 1
ATOM 635 C CA . ILE A 1 81 ? 6.422 2.801 -17.359 1.00 91.12 81 ILE A CA 1
ATOM 636 C C . ILE A 1 81 ? 6.621 4.265 -17.754 1.00 91.12 81 ILE A C 1
ATOM 638 O O . ILE A 1 81 ? 7.216 4.551 -18.790 1.00 91.12 81 ILE A O 1
ATOM 642 N N . GLN A 1 82 ? 6.187 5.204 -16.913 1.00 93.38 82 GLN A N 1
ATOM 643 C CA . GLN A 1 82 ? 6.407 6.629 -17.139 1.00 93.38 82 GLN A CA 1
ATOM 644 C C . GLN A 1 82 ? 7.900 6.914 -17.334 1.00 93.38 82 GLN A C 1
ATOM 646 O O . GLN A 1 82 ? 8.285 7.558 -18.306 1.00 93.38 82 GLN A O 1
ATOM 651 N N . ARG A 1 83 ? 8.761 6.382 -16.459 1.00 91.06 83 ARG A N 1
ATOM 652 C CA . ARG A 1 83 ? 10.212 6.572 -16.551 1.00 91.06 83 ARG A CA 1
ATOM 653 C C . ARG A 1 83 ? 10.825 5.898 -17.779 1.00 91.06 83 ARG A C 1
ATOM 655 O O . ARG A 1 83 ? 11.773 6.440 -18.338 1.00 91.06 83 ARG A O 1
ATOM 662 N N . LEU A 1 84 ? 10.286 4.767 -18.224 1.00 90.12 84 LEU A N 1
ATOM 663 C CA . LEU A 1 84 ? 10.701 4.108 -19.461 1.00 90.12 84 LEU A CA 1
ATOM 664 C C . LEU A 1 84 ? 10.383 4.968 -20.695 1.00 90.12 84 LEU A C 1
ATOM 666 O O . LEU A 1 84 ? 11.216 5.093 -21.594 1.00 90.12 84 LEU A O 1
ATOM 670 N N . LEU A 1 85 ? 9.198 5.582 -20.727 1.00 90.62 85 LEU A N 1
ATOM 671 C CA . LEU A 1 85 ? 8.718 6.359 -21.870 1.00 90.62 85 LEU A CA 1
ATOM 672 C C . LEU A 1 85 ? 9.321 7.768 -21.919 1.00 90.62 85 LEU A C 1
ATOM 674 O O . LEU A 1 85 ? 9.797 8.198 -22.969 1.00 90.62 85 LEU A O 1
ATOM 678 N N . THR A 1 86 ? 9.333 8.480 -20.790 1.00 93.38 86 THR A N 1
ATOM 679 C CA . THR A 1 86 ? 9.691 9.907 -20.732 1.00 93.38 86 THR A CA 1
ATOM 680 C C . THR A 1 86 ? 11.030 10.179 -20.051 1.00 93.38 86 THR A C 1
ATOM 682 O O . THR A 1 86 ? 11.460 11.328 -19.993 1.00 93.38 86 THR A O 1
ATOM 685 N N . GLY A 1 87 ? 11.680 9.160 -19.486 1.00 88.81 87 GLY A N 1
ATOM 686 C CA . GLY A 1 87 ? 12.939 9.324 -18.767 1.00 88.81 87 GLY A CA 1
ATOM 687 C C . GLY A 1 87 ? 14.170 9.434 -19.677 1.00 88.81 87 GLY A C 1
ATOM 688 O O . GLY A 1 87 ? 14.076 9.250 -20.898 1.00 88.81 87 GLY A O 1
ATOM 689 N N . PRO A 1 88 ? 15.346 9.698 -19.077 1.00 89.38 88 PRO A N 1
ATOM 690 C CA . PRO A 1 88 ? 16.623 9.759 -19.783 1.00 89.38 88 PRO A CA 1
ATOM 691 C C . PRO A 1 88 ? 16.927 8.483 -20.585 1.00 89.38 88 PRO A C 1
ATOM 693 O O . PRO A 1 88 ? 16.502 7.377 -20.231 1.00 89.38 88 PRO A O 1
ATOM 696 N N . ARG A 1 89 ? 17.618 8.626 -21.719 1.00 84.56 89 ARG A N 1
ATOM 697 C CA . ARG A 1 89 ? 17.919 7.503 -22.632 1.00 84.56 89 ARG A CA 1
ATOM 698 C C . ARG A 1 89 ? 19.102 6.651 -22.173 1.00 84.56 89 ARG A C 1
ATOM 700 O O . ARG A 1 89 ? 19.195 5.500 -22.571 1.00 84.56 89 ARG A O 1
ATOM 707 N N . ASP A 1 90 ? 19.945 7.195 -21.309 1.00 88.44 90 ASP A N 1
ATOM 708 C CA . ASP A 1 90 ? 21.157 6.605 -20.735 1.00 88.44 90 ASP A CA 1
ATOM 709 C C . ASP A 1 90 ? 20.897 5.732 -19.491 1.00 88.44 90 ASP A C 1
ATOM 711 O O . ASP A 1 90 ? 21.825 5.301 -18.810 1.00 88.44 90 ASP A O 1
ATOM 715 N N . LEU A 1 91 ? 19.631 5.434 -19.181 1.00 87.69 91 LEU A N 1
ATOM 716 C CA . LEU A 1 91 ? 19.279 4.526 -18.093 1.00 87.69 91 LEU A CA 1
ATOM 717 C C . LEU A 1 91 ? 19.753 3.099 -18.408 1.00 87.69 91 LEU A C 1
ATOM 719 O O . LEU A 1 91 ? 19.270 2.470 -19.346 1.00 87.69 91 LEU A O 1
ATOM 723 N N . VAL A 1 92 ? 20.633 2.559 -17.562 1.00 88.56 92 VAL A N 1
ATOM 724 C CA . VAL A 1 92 ? 21.283 1.243 -17.748 1.00 88.56 92 VAL A CA 1
ATOM 725 C C . VAL A 1 92 ? 20.281 0.093 -17.931 1.00 88.56 92 VAL A C 1
ATOM 727 O O . VAL A 1 92 ? 20.511 -0.819 -18.716 1.00 88.56 92 VAL A O 1
ATOM 730 N N . TRP A 1 93 ? 19.136 0.144 -17.246 1.00 87.94 93 TRP A N 1
ATOM 731 C CA . TRP A 1 93 ? 18.097 -0.890 -17.325 1.00 87.94 93 TRP A CA 1
ATOM 732 C C . TRP A 1 93 ? 17.138 -0.723 -18.515 1.00 87.94 93 TRP A C 1
ATOM 734 O O . TRP A 1 93 ? 16.315 -1.603 -18.759 1.00 87.94 93 TRP A O 1
ATOM 744 N N . ARG A 1 94 ? 17.206 0.393 -19.256 1.00 88.31 94 ARG A N 1
ATOM 745 C CA . ARG A 1 94 ? 16.237 0.723 -20.312 1.00 88.31 94 ARG A CA 1
ATOM 746 C C . ARG A 1 94 ? 16.308 -0.237 -21.492 1.00 88.31 94 ARG A C 1
ATOM 748 O O . ARG A 1 94 ? 15.258 -0.637 -21.973 1.00 88.31 94 ARG A O 1
ATOM 755 N N . ALA A 1 95 ? 17.513 -0.607 -21.927 1.00 87.19 95 ALA A N 1
ATOM 756 C CA . ALA A 1 95 ? 17.701 -1.563 -23.019 1.00 87.19 95 ALA A CA 1
ATOM 757 C C . ALA A 1 95 ? 17.058 -2.916 -22.674 1.00 87.19 95 ALA A C 1
ATOM 759 O O . ALA A 1 95 ? 16.139 -3.348 -23.359 1.00 87.19 95 ALA A O 1
ATOM 760 N N . ALA A 1 96 ? 17.419 -3.480 -21.517 1.00 86.88 96 ALA A N 1
ATOM 761 C CA . ALA A 1 96 ? 16.846 -4.734 -21.031 1.00 86.88 96 ALA A CA 1
ATOM 762 C C . ALA A 1 96 ? 15.315 -4.676 -20.868 1.00 86.88 96 ALA A C 1
ATOM 764 O O . ALA A 1 96 ? 14.624 -5.650 -21.146 1.00 86.88 96 ALA A O 1
ATOM 765 N N . ALA A 1 97 ? 14.765 -3.540 -20.422 1.00 86.12 97 ALA A N 1
ATOM 766 C CA . ALA A 1 97 ? 13.319 -3.377 -20.314 1.00 86.12 97 ALA A CA 1
ATOM 767 C C . ALA A 1 97 ? 12.634 -3.354 -21.689 1.00 86.12 97 ALA A C 1
ATOM 769 O O . ALA A 1 97 ? 11.590 -3.972 -21.848 1.00 86.12 97 ALA A O 1
ATOM 770 N N . ILE A 1 98 ? 13.198 -2.661 -22.680 1.00 85.62 98 ILE A N 1
ATOM 771 C CA . ILE A 1 98 ? 12.629 -2.605 -24.032 1.00 85.62 98 ILE A CA 1
ATOM 772 C C . ILE A 1 98 ? 12.601 -4.002 -24.661 1.00 85.62 98 ILE A C 1
ATOM 774 O O . ILE A 1 98 ? 11.555 -4.397 -25.169 1.00 85.62 98 ILE A O 1
ATOM 778 N N . ASP A 1 99 ? 13.690 -4.764 -24.550 1.00 83.38 99 ASP A N 1
ATOM 779 C CA . ASP A 1 99 ? 13.786 -6.114 -25.122 1.00 83.38 99 ASP A CA 1
ATOM 780 C C . ASP A 1 99 ? 12.690 -7.039 -24.565 1.00 83.38 99 ASP A C 1
ATOM 782 O O . ASP A 1 99 ? 11.939 -7.659 -25.316 1.00 83.38 99 ASP A O 1
ATOM 786 N N . VAL A 1 100 ? 12.496 -7.033 -23.241 1.00 81.00 100 VAL A N 1
ATOM 787 C CA . VAL A 1 100 ? 11.481 -7.858 -22.559 1.00 81.00 100 VAL A CA 1
ATOM 788 C C . VAL A 1 100 ? 10.042 -7.520 -22.975 1.00 81.00 100 VAL A C 1
ATOM 790 O O . VAL A 1 100 ? 9.179 -8.399 -22.945 1.00 81.00 100 VAL A O 1
ATOM 793 N N . TYR A 1 101 ? 9.755 -6.262 -23.321 1.00 70.19 101 TYR A N 1
ATOM 794 C CA . TYR A 1 101 ? 8.405 -5.819 -23.694 1.00 70.19 101 TYR A CA 1
ATOM 795 C C . TYR A 1 101 ? 8.140 -5.839 -25.207 1.00 70.19 101 TYR A C 1
ATOM 797 O O . TYR A 1 101 ? 6.974 -5.788 -25.587 1.00 70.19 101 TYR A O 1
ATOM 805 N N . ILE A 1 102 ? 9.173 -5.900 -26.055 1.00 63.56 102 ILE A N 1
ATOM 806 C CA . ILE A 1 102 ? 9.028 -6.001 -27.518 1.00 63.56 102 ILE A CA 1
ATOM 807 C C . ILE A 1 102 ? 9.005 -7.465 -27.991 1.00 63.56 102 ILE A C 1
ATOM 809 O O . ILE A 1 102 ? 8.361 -7.757 -28.994 1.00 63.56 102 ILE A O 1
ATOM 813 N N . GLU A 1 103 ? 9.654 -8.396 -27.282 1.00 51.72 103 GLU A N 1
ATOM 814 C CA . GLU A 1 103 ? 9.679 -9.826 -27.652 1.00 51.72 103 GLU A CA 1
ATOM 815 C C . GLU A 1 103 ? 8.466 -10.649 -27.168 1.00 51.72 103 GLU A C 1
ATOM 817 O O . GLU A 1 103 ? 8.412 -11.859 -27.397 1.00 51.72 103 GLU A O 1
ATOM 822 N N . LYS A 1 104 ? 7.480 -10.022 -26.517 1.00 48.81 104 LYS A N 1
ATOM 823 C CA . LYS A 1 104 ? 6.194 -10.648 -26.165 1.00 48.81 104 LYS A CA 1
ATOM 824 C C . LYS A 1 104 ? 5.074 -10.184 -27.080 1.00 48.81 104 LYS A C 1
ATOM 826 O O . LYS A 1 104 ? 4.230 -11.047 -27.408 1.00 48.81 104 LYS A O 1
#

pLDDT: mean 89.29, std 7.41, range [48.81, 95.56]

Secondary structure (DSSP, 8-state):
--HHHHHHHIIIIIHHHHHHHHHHSPPPTTHHHHHHHHHHHHHHTT---S-HHHHTS-GGGTS-----HHHHHHHHHHHHHHHHHHS-TT-TTHHHHHHHHH--

Radius of gyration: 17.14 Å; chains: 1; bounding box: 40×29×48 Å